Protein AF-A0A699ZIC0-F1 (afdb_monomer_lite)

Foldseek 3Di:
DDDDPPPPPPPPPCVVVCVVQPPVSVVVVVVVVVLVLQPVQQAADPQDPVNLLVVLVQCQVVCVVPVPDDSVRSSVVSVPGGNVVLLVSCVVVVVRNVVSHDDPVNVCPHPVNVVVVVPPPVCVVVVHDDDDDDPPD

InterPro domains:
  IPR027417 P-loop containing nucleoside triphosphate hydrolase [G3DSA:3.40.50.300] (4-137)

Organism: Haematococcus lacustris (NCBI:txid44745)

Radius of gyration: 21.34 Å; chains: 1; bounding box: 53×33×74 Å

Secondary structure (DSSP, 8-state):
-----SSSTTTTTTHHHHHHH-HHHHHHHHHHHHHHHH-GGGSS-SS-HHHHHHHHHHHHHTTTTTS---HHHHHHHHTT--HHHHHHHHHHTHHHHGGGPPPHHHHT--HHHHHHHHHHHHHHHTT-------S--

Sequence (137 aa):
DGDESEGQAAEQGTEPVVAKLGSQRINNLFTHLRKIALHPLLVRHRYTDAMLEDMVSLATRHGLFGGQCTVERVGKEMNGWSDFQLHNFAESYRGVLGHYALEAECLMTSGKLKELTRLLPPMKAKGSRVLLFSQWT

Structure (mmCIF, N/CA/C/O backbone):
data_AF-A0A699ZIC0-F1
#
_entry.id   AF-A0A699ZIC0-F1
#
loop_
_atom_site.group_PDB
_atom_site.id
_atom_site.type_symbol
_atom_site.label_atom_id
_atom_site.label_alt_id
_atom_site.label_comp_id
_atom_site.label_asym_id
_atom_site.label_entity_id
_atom_site.label_seq_id
_atom_site.pdbx_PDB_ins_code
_atom_site.Cartn_x
_atom_site.Cartn_y
_atom_site.Cartn_z
_atom_site.occupancy
_atom_site.B_iso_or_equiv
_atom_site.auth_seq_id
_atom_site.auth_comp_id
_atom_site.auth_asym_id
_atom_site.auth_atom_id
_atom_site.pdbx_PDB_model_num
ATOM 1 N N . ASP A 1 1 ? 8.751 21.798 50.117 1.00 42.19 1 ASP A N 1
ATOM 2 C CA . ASP A 1 1 ? 9.268 20.523 49.590 1.00 42.19 1 ASP A CA 1
ATOM 3 C C . ASP A 1 1 ? 8.167 19.765 48.885 1.00 42.19 1 ASP A C 1
ATOM 5 O O . ASP A 1 1 ? 7.265 19.250 49.532 1.00 42.19 1 ASP A O 1
ATOM 9 N N . GLY A 1 2 ? 8.188 19.800 47.556 1.00 44.06 2 GLY A N 1
ATOM 10 C CA . GLY A 1 2 ? 7.182 19.168 46.715 1.00 44.06 2 GLY A CA 1
ATOM 11 C C . GLY A 1 2 ? 7.512 19.348 45.237 1.00 44.06 2 GLY A C 1
ATOM 12 O O . GLY A 1 2 ? 7.221 20.398 44.684 1.00 44.06 2 GLY A O 1
ATOM 13 N N . ASP A 1 3 ? 8.108 18.293 44.680 1.00 43.78 3 ASP A N 1
ATOM 14 C CA . ASP A 1 3 ? 7.876 17.753 43.332 1.00 43.78 3 ASP A CA 1
ATOM 15 C C . ASP A 1 3 ? 8.373 18.515 42.081 1.00 43.78 3 ASP A C 1
ATOM 17 O O . ASP A 1 3 ? 7.666 19.337 41.512 1.00 43.78 3 ASP A O 1
ATOM 21 N N . GLU A 1 4 ? 9.565 18.137 41.590 1.00 43.75 4 GLU A N 1
ATOM 22 C CA . GLU A 1 4 ? 10.030 18.348 40.202 1.00 43.75 4 GLU A CA 1
ATOM 23 C C . GLU A 1 4 ? 10.957 17.191 39.745 1.00 43.75 4 GLU A C 1
ATOM 25 O O . GLU A 1 4 ? 12.130 17.407 39.436 1.00 43.75 4 GLU A O 1
ATOM 30 N N . SER A 1 5 ? 10.498 15.927 39.738 1.00 44.31 5 SER A N 1
ATOM 31 C CA . SER A 1 5 ? 11.401 14.804 39.377 1.00 44.31 5 SER A CA 1
ATOM 32 C C . SER A 1 5 ? 10.854 13.700 38.462 1.00 44.31 5 SER A C 1
ATOM 34 O O . SER A 1 5 ? 11.399 12.602 38.454 1.00 44.31 5 SER A O 1
ATOM 36 N N . GLU A 1 6 ? 9.857 13.971 37.613 1.00 39.44 6 GLU A N 1
ATOM 37 C CA . GLU A 1 6 ? 9.368 12.971 36.633 1.00 39.44 6 GLU A CA 1
ATOM 38 C C . GLU A 1 6 ? 9.755 13.240 35.160 1.00 39.44 6 GLU A C 1
ATOM 40 O O . GLU A 1 6 ? 9.320 12.530 34.256 1.00 39.44 6 GLU A O 1
ATOM 45 N N . GLY A 1 7 ? 10.633 14.210 34.878 1.00 38.38 7 GLY A N 1
ATOM 46 C CA . GLY A 1 7 ? 10.979 14.599 33.498 1.00 38.38 7 GLY A CA 1
ATOM 47 C C . GLY A 1 7 ? 12.191 13.918 32.838 1.00 38.38 7 GLY A C 1
ATOM 48 O O . GLY A 1 7 ? 12.366 14.057 31.633 1.00 38.38 7 GLY A O 1
ATOM 49 N N . GLN A 1 8 ? 13.058 13.207 33.570 1.00 37.62 8 GLN A N 1
ATOM 50 C CA . GLN A 1 8 ? 14.440 12.957 33.097 1.00 37.62 8 GLN A CA 1
ATOM 51 C C . GLN A 1 8 ? 14.752 11.536 32.587 1.00 37.62 8 GLN A C 1
ATOM 53 O O . GLN A 1 8 ? 15.855 11.289 32.100 1.00 37.62 8 GLN A O 1
ATOM 58 N N . ALA A 1 9 ? 13.811 10.588 32.638 1.00 41.12 9 ALA A N 1
ATOM 59 C CA . ALA A 1 9 ? 14.105 9.192 32.281 1.00 41.12 9 ALA A CA 1
ATOM 60 C C . ALA A 1 9 ? 14.142 8.904 30.761 1.00 41.12 9 ALA A C 1
ATOM 62 O O . ALA A 1 9 ? 14.694 7.885 30.349 1.00 41.12 9 ALA A O 1
ATOM 63 N N . ALA A 1 10 ? 13.577 9.774 29.914 1.00 46.88 10 ALA A N 1
ATOM 64 C CA . ALA A 1 10 ? 13.446 9.517 28.472 1.00 46.88 10 ALA A CA 1
ATOM 65 C C . ALA A 1 10 ? 14.613 10.049 27.611 1.00 46.88 10 ALA A C 1
ATOM 67 O O . ALA A 1 10 ? 14.800 9.594 26.482 1.00 46.88 10 ALA A O 1
ATOM 68 N N . GLU A 1 11 ? 15.413 10.994 28.114 1.00 46.91 11 GLU A N 1
ATOM 69 C CA . GLU A 1 11 ? 16.429 11.682 27.298 1.00 46.91 11 GLU A CA 1
ATOM 70 C C . GLU A 1 11 ? 17.746 10.897 27.167 1.00 46.91 11 GLU A C 1
ATOM 72 O O . GLU A 1 11 ? 18.387 10.923 26.116 1.00 46.91 11 GLU A O 1
ATOM 77 N N . GLN A 1 12 ? 18.128 10.114 28.180 1.00 46.84 12 GLN A N 1
ATOM 78 C CA . GLN A 1 12 ? 19.482 9.543 28.271 1.00 46.84 12 GLN A CA 1
ATOM 79 C C . GLN A 1 12 ? 19.785 8.426 27.249 1.00 46.84 12 GLN A C 1
ATOM 81 O O . GLN A 1 12 ? 20.950 8.131 26.985 1.00 46.84 12 GLN A O 1
ATOM 86 N N . GLY A 1 13 ? 18.764 7.813 26.638 1.00 55.12 13 GLY A N 1
ATOM 87 C CA . GLY A 1 13 ? 18.935 6.731 25.656 1.00 55.12 13 GLY A CA 1
ATOM 88 C C . GLY A 1 13 ? 19.020 7.181 24.193 1.00 55.12 13 GLY A C 1
ATOM 89 O O . GLY A 1 13 ? 19.437 6.401 23.334 1.00 55.12 13 GLY A O 1
ATOM 90 N N . THR A 1 14 ? 18.628 8.421 23.890 1.00 58.41 14 THR A N 1
ATOM 91 C CA . THR A 1 14 ? 18.374 8.862 22.506 1.00 58.41 14 THR A CA 1
ATOM 92 C C . THR A 1 14 ? 19.566 9.618 21.915 1.00 58.41 14 THR A C 1
ATOM 94 O O . THR A 1 14 ? 19.932 9.396 20.759 1.00 58.41 14 THR A O 1
ATOM 97 N N . GLU A 1 15 ? 20.246 10.421 22.736 1.00 59.16 15 GLU A N 1
ATOM 98 C CA . GLU A 1 15 ? 21.438 11.213 22.394 1.00 59.16 15 GLU A CA 1
ATOM 99 C C . GLU A 1 15 ? 22.534 10.443 21.615 1.00 59.16 15 GLU A C 1
ATOM 101 O O . GLU A 1 15 ? 22.934 10.890 20.531 1.00 59.16 15 GLU A O 1
ATOM 106 N N . PRO A 1 16 ? 23.003 9.252 22.056 1.00 60.44 16 PRO A N 1
ATOM 107 C CA . PRO A 1 16 ? 24.085 8.548 21.359 1.00 60.44 16 PRO A CA 1
ATOM 108 C C . PRO A 1 16 ? 23.662 7.989 19.991 1.00 60.44 16 PRO A C 1
ATOM 110 O O . PRO A 1 16 ? 24.499 7.806 19.100 1.00 60.44 16 PRO A O 1
ATOM 113 N N . VAL A 1 17 ? 22.366 7.725 19.801 1.00 61.00 17 VAL A N 1
ATOM 114 C CA . VAL A 1 17 ? 21.803 7.252 18.529 1.00 61.00 17 VAL A CA 1
ATOM 115 C C . VAL A 1 17 ? 21.645 8.423 17.557 1.00 61.00 17 VAL A C 1
ATOM 117 O O . VAL A 1 17 ? 21.976 8.291 16.375 1.00 61.00 17 VAL A O 1
ATOM 120 N N . VAL A 1 18 ? 21.220 9.589 18.060 1.00 61.12 18 VAL A N 1
ATOM 121 C CA . VAL A 1 18 ? 21.067 10.833 17.287 1.00 61.12 18 VAL A CA 1
ATOM 122 C C . VAL A 1 18 ? 22.398 11.335 16.745 1.00 61.12 18 VAL A C 1
ATOM 124 O O . VAL A 1 18 ? 22.471 11.674 15.561 1.00 61.12 18 VAL A O 1
ATOM 127 N N . ALA A 1 19 ? 23.465 11.268 17.542 1.00 64.94 19 ALA A N 1
ATOM 128 C CA . ALA A 1 19 ? 24.807 11.640 17.101 1.00 64.94 19 ALA A CA 1
ATOM 129 C C . ALA A 1 19 ? 25.348 10.747 15.962 1.00 64.94 19 ALA A C 1
ATOM 131 O O . ALA A 1 19 ? 26.048 11.232 15.075 1.00 64.94 19 ALA A O 1
ATOM 132 N N . LYS A 1 20 ? 25.003 9.448 15.943 1.00 68.31 20 LYS A N 1
ATOM 133 C CA . LYS A 1 20 ? 25.469 8.496 14.913 1.00 68.31 20 LYS A CA 1
ATOM 134 C C . LYS A 1 20 ? 24.622 8.496 13.639 1.00 68.31 20 LYS A C 1
ATOM 136 O O . LYS A 1 20 ? 25.168 8.397 12.539 1.00 68.31 20 LYS A O 1
ATOM 141 N N . LEU A 1 21 ? 23.295 8.572 13.757 1.00 69.25 21 LEU A N 1
ATOM 142 C CA . LEU A 1 21 ? 22.390 8.498 12.603 1.00 69.25 21 LEU A CA 1
ATOM 143 C C . LEU A 1 21 ? 22.016 9.874 12.041 1.00 69.25 21 LEU A C 1
ATOM 145 O O . LEU A 1 21 ? 21.672 9.952 10.867 1.00 69.25 21 LEU A O 1
ATOM 149 N N . GLY A 1 22 ? 22.144 10.966 12.787 1.00 86.69 22 GLY A N 1
ATOM 150 C CA . GLY A 1 22 ? 21.692 12.286 12.350 1.00 86.69 22 GLY A CA 1
ATOM 151 C C . GLY A 1 22 ? 20.162 12.416 12.356 1.00 86.69 22 GLY A C 1
ATOM 152 O O . GLY A 1 22 ? 19.424 11.500 11.984 1.00 86.69 22 GLY A O 1
ATOM 153 N N . SER A 1 23 ? 19.676 13.590 12.764 1.00 86.31 23 SER A N 1
ATOM 154 C CA . SER A 1 23 ? 18.253 13.852 13.044 1.00 86.31 23 SER A CA 1
ATOM 155 C C . SER A 1 23 ? 17.308 13.518 11.876 1.00 86.31 23 SER A C 1
ATOM 157 O O . SER A 1 23 ? 16.273 12.883 12.071 1.00 86.31 23 SER A O 1
ATOM 159 N N . GLN A 1 24 ? 17.686 13.837 10.632 1.00 86.69 24 GLN A N 1
ATOM 160 C CA . GLN A 1 24 ? 16.845 13.553 9.460 1.00 86.69 24 GLN A CA 1
ATOM 161 C C . GLN A 1 24 ? 16.597 12.052 9.238 1.00 86.69 24 GLN A C 1
ATOM 163 O O . GLN A 1 24 ? 15.465 11.648 8.975 1.00 86.69 24 GLN A O 1
ATOM 168 N N . ARG A 1 25 ? 17.629 11.205 9.372 1.00 87.81 25 ARG A N 1
ATOM 169 C CA . ARG A 1 25 ? 17.472 9.749 9.189 1.00 87.81 25 ARG A CA 1
ATOM 170 C C . ARG A 1 25 ? 16.608 9.144 10.289 1.00 87.81 25 ARG A C 1
ATOM 172 O O . ARG A 1 25 ? 15.803 8.261 10.007 1.00 87.81 25 ARG A O 1
ATOM 179 N N . ILE A 1 26 ? 16.723 9.664 11.507 1.00 91.44 26 ILE A N 1
ATOM 180 C CA . ILE A 1 26 ? 15.888 9.254 12.638 1.00 91.44 26 ILE A CA 1
ATOM 181 C C . ILE A 1 26 ? 14.426 9.622 12.399 1.00 91.44 26 ILE A C 1
ATOM 183 O O . ILE A 1 26 ? 13.559 8.762 12.528 1.00 91.44 26 ILE A O 1
ATOM 187 N N . ASN A 1 27 ? 14.142 10.849 11.961 1.00 89.38 27 ASN A N 1
ATOM 188 C CA . ASN A 1 27 ? 12.774 11.271 11.650 1.00 89.38 27 ASN A CA 1
ATOM 189 C C . ASN A 1 27 ? 12.149 10.436 10.520 1.00 89.38 27 ASN A C 1
ATOM 191 O O . ASN A 1 27 ? 10.978 10.050 10.607 1.00 89.38 27 ASN A O 1
ATOM 195 N N . ASN A 1 28 ? 12.933 10.097 9.493 1.00 90.19 28 ASN A N 1
ATOM 196 C CA . ASN A 1 28 ? 12.490 9.214 8.412 1.00 90.19 28 ASN A CA 1
ATOM 197 C C . ASN A 1 28 ? 12.190 7.799 8.922 1.00 90.19 28 ASN A C 1
ATOM 199 O O . ASN A 1 28 ? 11.161 7.221 8.566 1.00 90.19 28 ASN A O 1
ATOM 203 N N . LEU A 1 29 ? 13.042 7.263 9.801 1.00 93.31 29 LEU A N 1
ATOM 204 C CA . LEU A 1 29 ? 12.819 5.967 10.433 1.00 93.31 29 LEU A CA 1
ATOM 205 C C . LEU A 1 29 ? 11.549 5.977 11.293 1.00 93.31 29 LEU A C 1
ATOM 207 O O . LEU A 1 29 ? 10.702 5.103 11.132 1.00 93.31 29 LEU A O 1
ATOM 211 N N . PHE A 1 30 ? 11.357 6.985 12.146 1.00 93.75 30 PHE A N 1
ATOM 212 C CA . PHE A 1 30 ? 10.140 7.113 12.954 1.00 93.75 30 PHE A CA 1
ATOM 213 C C . PHE A 1 30 ? 8.885 7.237 12.096 1.00 93.75 30 PHE A C 1
ATOM 215 O O . PHE A 1 30 ? 7.867 6.614 12.395 1.00 93.75 30 PHE A O 1
ATOM 222 N N . THR A 1 31 ? 8.956 7.995 11.005 1.00 93.19 31 THR A N 1
ATOM 223 C CA . THR A 1 31 ? 7.870 8.075 10.026 1.00 93.19 31 THR A CA 1
ATOM 224 C C . THR A 1 31 ? 7.533 6.694 9.461 1.00 93.19 31 THR A C 1
ATOM 226 O O . THR A 1 31 ? 6.364 6.308 9.425 1.00 93.19 31 THR A O 1
ATOM 229 N N . HIS A 1 32 ? 8.549 5.917 9.086 1.00 92.50 32 HIS A N 1
ATOM 230 C CA . HIS A 1 32 ? 8.378 4.559 8.577 1.00 92.50 32 HIS A CA 1
ATOM 231 C C . HIS A 1 32 ? 7.760 3.621 9.629 1.00 92.50 32 HIS A C 1
ATOM 233 O O . HIS A 1 32 ? 6.788 2.920 9.347 1.00 92.50 32 HIS A O 1
ATOM 239 N N . LEU A 1 33 ? 8.241 3.677 10.874 1.00 94.31 33 LEU A N 1
ATOM 240 C CA . LEU A 1 33 ? 7.693 2.901 11.991 1.00 94.31 33 LEU A CA 1
ATOM 241 C C . LEU A 1 33 ? 6.228 3.261 12.283 1.00 94.31 33 LEU A C 1
ATOM 243 O O . LEU A 1 33 ? 5.408 2.371 12.512 1.00 94.31 33 LEU A O 1
ATOM 247 N N . ARG A 1 34 ? 5.859 4.549 12.216 1.00 94.50 34 ARG A N 1
ATOM 248 C CA . ARG A 1 34 ? 4.465 4.999 12.391 1.00 94.50 34 ARG A CA 1
ATOM 249 C C . ARG A 1 34 ? 3.543 4.453 11.302 1.00 94.50 34 ARG A C 1
ATOM 251 O O . ARG A 1 34 ? 2.410 4.089 11.622 1.00 94.50 34 ARG A O 1
ATOM 258 N N . LYS A 1 35 ? 4.015 4.364 10.052 1.00 93.69 35 LYS A N 1
ATOM 259 C CA . LYS A 1 35 ? 3.268 3.734 8.950 1.00 93.69 35 LYS A CA 1
ATOM 260 C C . LYS A 1 35 ? 3.027 2.252 9.223 1.00 93.69 35 LYS A C 1
ATOM 262 O O . LYS A 1 35 ? 1.878 1.821 9.192 1.00 93.69 35 LYS A O 1
ATOM 267 N N . ILE A 1 36 ? 4.071 1.505 9.591 1.00 93.31 36 ILE A N 1
ATOM 268 C CA . ILE A 1 36 ? 3.966 0.070 9.915 1.00 93.31 36 ILE A CA 1
ATOM 269 C C . ILE A 1 36 ? 2.983 -0.163 11.070 1.00 93.31 36 ILE A C 1
ATOM 271 O O . ILE A 1 36 ? 2.104 -1.020 10.976 1.00 93.31 36 ILE A O 1
ATOM 275 N N . ALA A 1 37 ? 3.079 0.640 12.134 1.00 92.62 37 ALA A N 1
ATOM 276 C CA . ALA A 1 37 ? 2.183 0.559 13.288 1.00 92.62 37 ALA A CA 1
ATOM 277 C C . ALA A 1 37 ? 0.719 0.920 12.959 1.00 92.62 37 ALA A C 1
ATOM 279 O O . ALA A 1 37 ? -0.190 0.614 13.735 1.00 92.62 37 ALA A O 1
ATOM 280 N N . LEU A 1 38 ? 0.465 1.613 11.844 1.00 91.88 38 LEU A N 1
ATOM 281 C CA . LEU A 1 38 ? -0.882 1.846 11.330 1.00 91.88 38 LEU A CA 1
ATOM 282 C C . LEU A 1 38 ? -1.360 0.657 10.490 1.00 91.88 38 LEU A C 1
ATOM 284 O O . LEU A 1 38 ? -2.417 0.086 10.775 1.00 91.88 38 LEU A O 1
ATOM 288 N N . HIS A 1 39 ? -0.583 0.285 9.476 1.00 93.19 39 HIS A N 1
ATOM 289 C CA . HIS A 1 39 ? -0.88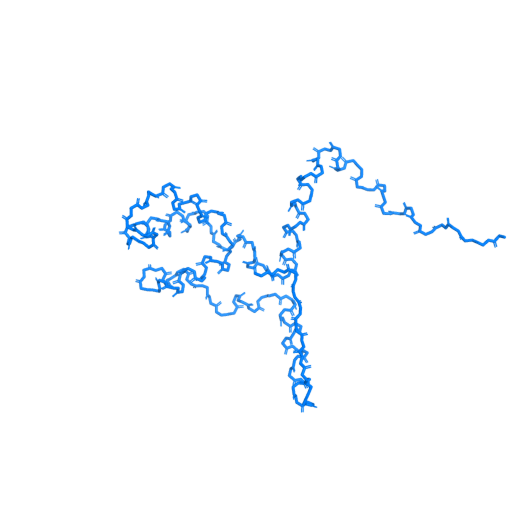0 -0.846 8.613 1.00 93.19 39 HIS A CA 1
ATOM 290 C C . HIS A 1 39 ? 0.395 -1.356 7.915 1.00 93.19 39 HIS A C 1
ATOM 292 O O . HIS A 1 39 ? 1.098 -0.547 7.306 1.00 93.19 39 HIS A O 1
ATOM 298 N N . PRO A 1 40 ? 0.672 -2.678 7.901 1.00 93.19 40 PRO A N 1
ATOM 299 C CA . PRO A 1 40 ? 1.859 -3.231 7.237 1.00 93.19 40 PRO A CA 1
ATOM 300 C C . PRO A 1 40 ? 1.970 -2.851 5.754 1.00 93.19 40 PRO A C 1
ATOM 302 O O . PRO A 1 40 ? 3.051 -2.552 5.271 1.00 93.19 40 PRO A O 1
ATOM 305 N N . LEU A 1 41 ? 0.838 -2.786 5.047 1.00 94.75 41 LEU A N 1
ATOM 306 C CA . LEU A 1 41 ? 0.798 -2.453 3.614 1.00 94.75 41 LEU A CA 1
ATOM 307 C C . LEU A 1 41 ? 1.131 -0.991 3.262 1.00 94.75 41 LEU A C 1
ATOM 309 O O . LEU A 1 41 ? 1.196 -0.664 2.082 1.00 94.75 41 LEU A O 1
ATOM 313 N N . LEU A 1 42 ? 1.329 -0.105 4.246 1.00 94.31 42 LEU A N 1
ATOM 314 C CA . LEU A 1 42 ? 1.758 1.284 3.997 1.00 94.31 42 LEU A CA 1
ATOM 315 C C . LEU A 1 42 ? 3.266 1.411 3.747 1.00 94.31 42 LEU A C 1
ATOM 317 O O . LEU A 1 42 ? 3.771 2.511 3.505 1.00 94.31 42 LEU A O 1
ATOM 321 N N . VAL A 1 43 ? 3.986 0.294 3.809 1.00 94.44 43 VAL A N 1
ATOM 322 C CA . VAL A 1 43 ? 5.385 0.171 3.408 1.00 94.44 43 VAL A CA 1
ATOM 323 C C . VAL A 1 43 ? 5.518 -0.972 2.404 1.00 94.44 43 VAL A C 1
ATOM 325 O O . VAL A 1 43 ? 4.587 -1.760 2.233 1.00 94.44 43 VAL A O 1
ATOM 328 N N . ARG A 1 44 ? 6.651 -1.041 1.701 1.00 95.38 44 ARG A N 1
ATOM 329 C CA . ARG A 1 44 ? 6.950 -2.159 0.806 1.00 95.38 44 ARG A CA 1
ATOM 330 C C . ARG A 1 44 ? 7.582 -3.293 1.608 1.00 95.38 44 ARG A C 1
ATOM 332 O O . ARG A 1 44 ? 8.647 -3.099 2.193 1.00 95.38 44 ARG A O 1
ATOM 339 N N . HIS A 1 45 ? 6.919 -4.443 1.670 1.00 93.38 45 HIS A N 1
ATOM 340 C CA . HIS A 1 45 ? 7.419 -5.621 2.386 1.00 93.38 45 HIS A CA 1
ATOM 341 C C . HIS A 1 45 ? 7.056 -6.937 1.691 1.00 93.38 45 HIS A C 1
ATOM 343 O O . HIS A 1 45 ? 7.890 -7.836 1.619 1.00 93.38 45 HIS A O 1
ATOM 349 N N . ARG A 1 46 ? 5.830 -7.058 1.171 1.00 94.25 46 ARG A N 1
ATOM 350 C CA . ARG A 1 46 ? 5.339 -8.266 0.491 1.00 94.25 46 ARG A CA 1
ATOM 351 C C . ARG A 1 46 ? 5.796 -8.341 -0.962 1.00 94.25 46 ARG A C 1
ATOM 353 O O . ARG A 1 46 ? 6.054 -9.435 -1.451 1.00 94.25 46 ARG A O 1
ATOM 360 N N . TYR A 1 47 ? 5.895 -7.198 -1.640 1.00 96.75 47 TYR A N 1
ATOM 361 C CA . TYR A 1 47 ? 6.379 -7.136 -3.018 1.00 96.75 47 TYR A CA 1
ATOM 362 C C . TYR A 1 47 ? 7.907 -7.091 -3.030 1.00 96.75 47 TYR A C 1
ATOM 364 O O . TYR A 1 47 ? 8.524 -6.068 -2.708 1.00 96.75 47 TYR A O 1
ATOM 372 N N . THR A 1 48 ? 8.509 -8.220 -3.397 1.00 97.44 48 THR A N 1
ATOM 373 C CA . THR A 1 48 ? 9.963 -8.351 -3.534 1.00 97.44 48 THR A CA 1
ATOM 374 C C . THR A 1 48 ? 10.478 -7.534 -4.717 1.00 97.44 48 THR A C 1
ATOM 376 O O . THR A 1 48 ? 9.720 -7.186 -5.623 1.00 97.44 48 THR A O 1
ATOM 379 N N . ASP A 1 49 ? 11.781 -7.255 -4.735 1.00 97.38 49 ASP A N 1
ATOM 380 C CA . ASP A 1 49 ? 12.405 -6.540 -5.854 1.00 97.38 49 ASP A CA 1
ATOM 381 C C . ASP A 1 49 ? 12.217 -7.297 -7.179 1.00 97.38 49 ASP A C 1
ATOM 383 O O . ASP A 1 49 ? 11.855 -6.690 -8.179 1.00 97.38 49 ASP A O 1
ATOM 387 N N . ALA A 1 50 ? 12.317 -8.630 -7.166 1.00 97.81 50 ALA A N 1
ATOM 388 C CA . ALA A 1 50 ? 12.078 -9.456 -8.351 1.00 97.81 50 ALA A CA 1
ATOM 389 C C . ALA A 1 50 ? 10.629 -9.362 -8.866 1.00 97.81 50 ALA A C 1
ATOM 391 O O . ALA A 1 50 ? 10.402 -9.258 -10.069 1.00 97.81 50 ALA A O 1
ATOM 392 N N . MET A 1 51 ? 9.635 -9.363 -7.966 1.00 97.88 51 MET A N 1
ATOM 393 C CA . MET A 1 51 ? 8.237 -9.143 -8.361 1.00 97.88 51 MET A CA 1
ATOM 394 C C . MET A 1 51 ? 8.051 -7.746 -8.955 1.00 97.88 51 MET A C 1
ATOM 396 O O . MET A 1 51 ? 7.345 -7.586 -9.947 1.00 97.88 51 MET A O 1
ATOM 400 N N . LEU A 1 52 ? 8.694 -6.740 -8.360 1.00 97.94 52 LEU A N 1
ATOM 401 C CA . LEU A 1 52 ? 8.616 -5.361 -8.820 1.00 97.94 52 LEU A CA 1
ATOM 402 C C . LEU A 1 52 ? 9.240 -5.185 -10.211 1.00 97.94 52 LEU A C 1
ATOM 404 O O . LEU A 1 52 ? 8.643 -4.527 -11.055 1.00 97.94 52 LEU A O 1
ATOM 408 N N . 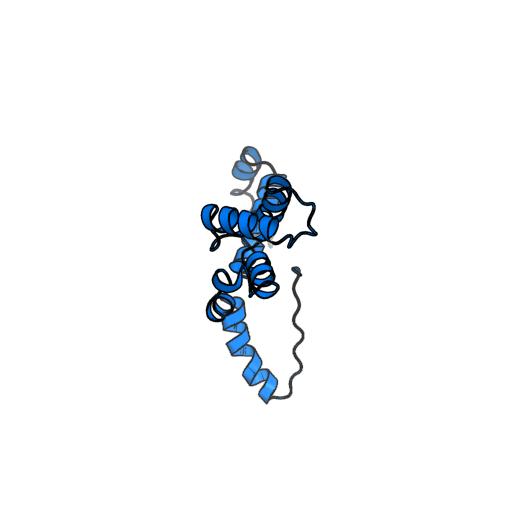GLU A 1 53 ? 10.401 -5.787 -10.470 1.00 97.94 53 GLU A N 1
ATOM 409 C CA . GLU A 1 53 ? 11.066 -5.763 -11.781 1.00 97.94 53 GLU A CA 1
ATOM 410 C C . GLU A 1 53 ? 10.182 -6.354 -12.890 1.00 97.94 53 GLU A C 1
ATOM 412 O O . GLU A 1 53 ? 10.085 -5.793 -13.989 1.00 97.94 53 GLU A O 1
ATOM 417 N N . ASP A 1 54 ? 9.482 -7.449 -12.590 1.00 98.12 54 ASP A N 1
ATOM 418 C CA . ASP A 1 54 ? 8.545 -8.083 -13.518 1.00 98.12 54 ASP A CA 1
ATOM 419 C C . ASP A 1 54 ? 7.300 -7.207 -13.745 1.00 98.12 54 ASP A C 1
ATOM 421 O O . ASP A 1 54 ? 6.932 -6.908 -14.885 1.00 98.12 54 ASP A O 1
ATOM 425 N N . MET A 1 55 ? 6.717 -6.667 -12.666 1.00 98.06 55 MET A N 1
ATOM 426 C CA . MET A 1 55 ? 5.611 -5.705 -12.750 1.00 98.06 55 MET A CA 1
ATOM 427 C C . MET A 1 55 ? 5.976 -4.474 -13.586 1.00 98.06 55 MET A C 1
ATOM 429 O O . MET A 1 55 ? 5.171 -4.034 -14.405 1.00 98.06 55 MET A O 1
ATOM 433 N N . VAL A 1 56 ? 7.181 -3.926 -13.406 1.00 97.81 56 VAL A N 1
ATOM 434 C CA . VAL A 1 56 ? 7.701 -2.780 -14.168 1.00 97.81 56 VAL A CA 1
ATOM 435 C C . VAL A 1 56 ? 7.824 -3.139 -15.647 1.00 97.81 56 VAL A C 1
ATOM 437 O O . VAL A 1 56 ? 7.359 -2.390 -16.507 1.00 97.81 56 VAL A O 1
ATOM 440 N N . SER A 1 57 ? 8.385 -4.309 -15.951 1.00 96.94 57 SER A N 1
ATOM 441 C CA . SER A 1 57 ? 8.547 -4.792 -17.326 1.00 96.94 57 SER A CA 1
ATOM 442 C C . SER A 1 57 ? 7.200 -4.958 -18.035 1.00 96.94 57 SER A C 1
ATOM 444 O O . SER A 1 57 ? 7.029 -4.496 -19.170 1.00 96.94 57 SER A O 1
ATOM 446 N N . LEU A 1 58 ? 6.218 -5.563 -17.359 1.00 97.25 58 LEU A N 1
ATOM 447 C CA . LEU A 1 58 ? 4.850 -5.704 -17.857 1.00 97.25 58 LEU A CA 1
ATOM 448 C C . LEU A 1 58 ? 4.170 -4.340 -18.024 1.00 97.25 58 LEU A C 1
ATOM 450 O O . LEU A 1 58 ? 3.587 -4.065 -19.074 1.00 97.25 58 LEU A O 1
ATOM 454 N N . ALA A 1 59 ? 4.289 -3.457 -17.033 1.00 96.62 59 ALA A N 1
ATOM 455 C CA . ALA A 1 59 ? 3.675 -2.137 -17.070 1.00 96.62 59 ALA A CA 1
ATOM 456 C C . ALA A 1 59 ? 4.212 -1.273 -18.218 1.00 96.62 59 ALA A C 1
ATOM 458 O O . ALA A 1 59 ? 3.431 -0.614 -18.909 1.00 96.62 59 ALA A O 1
ATOM 459 N N . THR A 1 60 ? 5.522 -1.307 -18.468 1.00 96.25 60 THR A N 1
ATOM 460 C CA . THR A 1 60 ? 6.127 -0.607 -19.605 1.00 96.25 60 THR A CA 1
ATOM 461 C C . THR A 1 60 ? 5.704 -1.229 -20.932 1.00 96.25 60 THR A C 1
ATOM 463 O O . THR A 1 60 ? 5.268 -0.499 -21.822 1.00 96.25 60 THR A O 1
ATOM 466 N N . ARG A 1 61 ? 5.761 -2.564 -21.066 1.00 95.19 61 ARG A N 1
ATOM 467 C CA . ARG A 1 61 ? 5.371 -3.272 -22.301 1.00 95.19 61 ARG A CA 1
ATOM 468 C C . ARG A 1 61 ? 3.931 -2.967 -22.711 1.00 95.19 61 ARG A C 1
ATOM 470 O O . ARG A 1 61 ? 3.661 -2.776 -23.892 1.00 95.19 61 ARG A O 1
ATOM 477 N N . HIS A 1 62 ? 3.022 -2.923 -21.741 1.00 95.62 62 HIS A N 1
ATOM 478 C CA . HIS A 1 62 ? 1.606 -2.638 -21.969 1.00 95.62 62 HIS A CA 1
ATOM 479 C C . HIS A 1 62 ? 1.273 -1.137 -21.935 1.00 95.62 62 HIS A C 1
ATOM 481 O O . HIS A 1 62 ? 0.106 -0.769 -22.040 1.00 95.62 62 HIS A O 1
ATOM 487 N N . GLY A 1 63 ? 2.275 -0.258 -21.808 1.00 95.12 63 GLY A N 1
ATOM 488 C CA . GLY A 1 63 ? 2.090 1.190 -21.882 1.00 95.12 63 GLY A CA 1
ATOM 489 C C . GLY A 1 63 ? 1.285 1.798 -20.728 1.00 95.12 63 GLY A C 1
ATOM 490 O O . GLY A 1 63 ? 0.736 2.886 -20.898 1.00 95.12 63 GLY A O 1
ATOM 491 N N . LEU A 1 64 ? 1.242 1.148 -19.557 1.00 95.31 64 LEU A N 1
ATOM 492 C CA . LEU A 1 64 ? 0.388 1.525 -18.414 1.00 95.31 64 LEU A CA 1
ATOM 493 C C . LEU A 1 64 ? 0.749 2.886 -17.784 1.00 95.31 64 LEU A C 1
ATOM 495 O O . LEU A 1 64 ? -0.030 3.446 -17.021 1.00 95.31 64 LEU A O 1
ATOM 499 N N . PHE A 1 65 ? 1.919 3.432 -18.128 1.00 93.50 65 PHE A N 1
ATOM 500 C CA . PHE A 1 65 ? 2.402 4.757 -17.720 1.00 93.50 65 PHE A CA 1
ATOM 501 C C . PHE A 1 65 ? 2.337 5.800 -18.855 1.00 93.50 65 PHE A C 1
ATOM 503 O O . PHE A 1 65 ? 3.057 6.793 -18.832 1.00 93.50 65 PHE A O 1
ATOM 510 N N . GLY A 1 66 ? 1.493 5.590 -19.871 1.00 86.62 66 GLY A N 1
ATOM 511 C CA . GLY A 1 66 ? 1.299 6.554 -20.964 1.00 86.62 66 GLY A CA 1
ATOM 512 C C . GLY A 1 66 ? 2.164 6.303 -22.203 1.00 86.62 66 GLY A C 1
ATOM 513 O O . GLY A 1 66 ? 2.582 7.249 -22.864 1.00 86.62 66 GLY A O 1
ATOM 514 N N . GLY A 1 67 ? 2.448 5.034 -22.522 1.00 79.69 67 GLY A N 1
ATOM 515 C CA . GLY A 1 67 ? 3.022 4.572 -23.800 1.00 79.69 67 GLY A CA 1
ATOM 516 C C . GLY A 1 67 ? 4.466 4.985 -24.141 1.00 79.69 67 GLY A C 1
ATOM 517 O O . GLY A 1 67 ? 5.099 4.309 -24.941 1.00 79.69 67 GLY A O 1
ATOM 518 N N . GLN A 1 68 ? 5.003 6.056 -23.550 1.00 82.19 68 GLN A N 1
ATOM 519 C CA . GLN A 1 68 ? 6.329 6.620 -23.865 1.00 82.19 68 GLN A CA 1
ATOM 520 C C . GLN A 1 68 ? 7.302 6.587 -22.671 1.00 82.19 68 GLN A C 1
ATOM 522 O O . GLN A 1 68 ? 8.381 7.176 -22.715 1.00 82.19 68 GLN A O 1
ATOM 527 N N . CYS A 1 69 ? 6.932 5.933 -21.568 1.00 90.12 69 CYS A N 1
ATOM 528 C CA . CYS A 1 69 ? 7.791 5.834 -20.391 1.00 90.12 69 CYS A CA 1
ATOM 529 C C . CYS A 1 69 ? 8.812 4.702 -20.534 1.00 90.12 69 CYS A C 1
ATOM 531 O O . CYS A 1 69 ? 8.452 3.563 -20.818 1.00 90.12 69 CYS A O 1
ATOM 533 N N . THR A 1 70 ? 10.085 5.008 -20.270 1.00 93.62 70 THR A N 1
ATOM 534 C CA . THR A 1 70 ? 11.155 4.005 -20.214 1.00 93.62 70 THR A CA 1
ATOM 535 C C . THR A 1 70 ? 11.001 3.101 -18.991 1.00 93.62 70 THR A C 1
ATOM 537 O O . THR A 1 70 ? 10.474 3.525 -17.959 1.00 93.62 70 THR A O 1
ATOM 540 N N . VAL A 1 71 ? 11.511 1.869 -19.088 1.00 94.69 71 VAL A N 1
ATOM 541 C CA . VAL A 1 71 ? 11.539 0.890 -17.982 1.00 94.69 71 VAL A CA 1
ATOM 542 C C . VAL A 1 71 ? 12.182 1.497 -16.732 1.00 94.69 71 VAL A C 1
ATOM 544 O O . VAL A 1 71 ? 11.632 1.395 -15.643 1.00 94.69 71 VAL A O 1
ATOM 547 N N . GLU A 1 72 ? 13.294 2.216 -16.890 1.00 95.44 72 GLU A N 1
ATOM 548 C CA . GLU A 1 72 ? 14.006 2.871 -15.785 1.00 95.44 72 GLU A CA 1
ATOM 549 C C . GLU A 1 72 ? 13.146 3.907 -15.052 1.00 95.44 72 GLU A C 1
ATOM 551 O O . GLU A 1 72 ? 13.156 3.977 -13.822 1.00 95.44 72 GLU A O 1
ATOM 556 N N . ARG A 1 73 ? 12.371 4.711 -15.793 1.00 95.25 73 ARG A N 1
ATOM 557 C CA . ARG A 1 73 ? 11.498 5.730 -15.199 1.00 95.25 73 ARG A CA 1
ATOM 558 C C . ARG A 1 73 ? 10.335 5.089 -14.449 1.00 95.25 73 ARG A C 1
ATOM 560 O O . ARG A 1 73 ? 10.015 5.539 -13.352 1.00 95.25 73 ARG A O 1
ATOM 567 N N . VAL A 1 74 ? 9.735 4.049 -15.030 1.00 96.38 74 VAL A N 1
ATOM 568 C CA . VAL A 1 74 ? 8.667 3.275 -14.383 1.00 96.38 74 VAL A CA 1
ATOM 569 C C . VAL A 1 74 ? 9.195 2.593 -13.121 1.00 96.38 74 VAL A C 1
ATOM 571 O O . VAL A 1 74 ? 8.592 2.727 -12.060 1.00 96.38 74 VAL A O 1
ATOM 574 N N . GLY A 1 75 ? 10.364 1.954 -13.195 1.00 96.69 75 GLY A N 1
ATOM 575 C CA . GLY A 1 75 ? 11.007 1.310 -12.050 1.00 96.69 75 GLY A CA 1
ATOM 576 C C . GLY A 1 75 ? 11.328 2.284 -10.921 1.00 96.69 75 GLY A C 1
ATOM 577 O O . GLY A 1 75 ? 11.031 2.000 -9.763 1.00 96.69 75 GLY A O 1
ATOM 578 N N . LYS A 1 76 ? 11.862 3.469 -11.243 1.00 96.31 76 LYS A N 1
ATOM 579 C CA . LYS A 1 76 ? 12.141 4.510 -10.243 1.00 96.31 76 LYS A CA 1
ATOM 580 C C . LYS A 1 76 ? 10.879 4.954 -9.501 1.00 96.31 76 LYS A C 1
ATOM 582 O O . LYS A 1 76 ? 10.935 5.148 -8.290 1.00 96.31 76 LYS A O 1
ATOM 587 N N . GLU A 1 77 ? 9.776 5.118 -10.224 1.00 96.19 77 GLU A N 1
ATOM 588 C CA . GLU A 1 77 ? 8.485 5.499 -9.649 1.00 96.19 77 GLU A CA 1
ATOM 589 C C . GLU A 1 77 ? 7.936 4.381 -8.753 1.00 96.19 77 GLU A C 1
ATOM 591 O O . GLU A 1 77 ? 7.715 4.588 -7.560 1.00 96.19 77 GLU A O 1
ATOM 596 N N . MET A 1 78 ? 7.808 3.168 -9.299 1.00 97.12 78 MET A N 1
ATOM 597 C CA . MET A 1 78 ? 7.215 2.032 -8.589 1.00 97.12 78 MET A CA 1
ATOM 598 C C . MET A 1 78 ? 8.047 1.574 -7.381 1.00 97.12 78 MET A C 1
ATOM 600 O O . MET A 1 78 ? 7.486 1.072 -6.410 1.00 97.12 78 MET A O 1
ATOM 604 N N . ASN A 1 79 ? 9.366 1.792 -7.378 1.00 96.50 79 ASN A N 1
ATOM 605 C CA . ASN A 1 79 ? 10.211 1.497 -6.216 1.00 96.50 79 ASN A CA 1
ATOM 606 C C . ASN A 1 79 ? 9.896 2.386 -4.999 1.00 96.50 79 ASN A C 1
ATOM 608 O O . ASN A 1 79 ? 10.166 1.995 -3.863 1.00 96.50 79 ASN A O 1
ATOM 612 N N . GLY A 1 80 ? 9.305 3.565 -5.218 1.00 94.94 80 GLY A N 1
ATOM 613 C CA . GLY A 1 80 ? 8.839 4.446 -4.146 1.00 94.94 80 GLY A CA 1
ATOM 614 C C . GLY A 1 80 ? 7.479 4.055 -3.559 1.00 94.94 80 GLY A C 1
ATOM 615 O O . GLY A 1 80 ? 7.042 4.673 -2.586 1.00 94.94 80 GLY A O 1
ATOM 616 N N . TRP A 1 81 ? 6.793 3.069 -4.140 1.00 97.38 81 TRP A N 1
ATOM 617 C CA . TRP A 1 81 ? 5.432 2.707 -3.758 1.00 97.38 81 TRP A CA 1
ATOM 618 C C . TRP A 1 81 ? 5.393 1.694 -2.610 1.00 97.38 81 TRP A C 1
ATOM 620 O O . TRP A 1 81 ? 6.258 0.835 -2.456 1.00 97.38 81 TRP A O 1
ATOM 630 N N . SER A 1 82 ? 4.348 1.801 -1.794 1.00 96.25 82 SER A N 1
ATOM 631 C CA . SER A 1 82 ? 3.992 0.820 -0.765 1.00 96.25 82 SER A CA 1
ATOM 632 C C . SER A 1 82 ? 3.289 -0.407 -1.355 1.00 96.25 82 SER A C 1
ATOM 634 O O . SER A 1 82 ? 2.771 -0.356 -2.473 1.00 96.25 82 SER A O 1
ATOM 636 N N . ASP A 1 83 ? 3.195 -1.492 -0.579 1.00 96.50 83 ASP A N 1
ATOM 637 C CA . ASP A 1 83 ? 2.461 -2.693 -0.999 1.00 96.50 83 ASP A CA 1
ATOM 638 C C . ASP A 1 83 ? 0.994 -2.379 -1.357 1.00 96.50 83 ASP A C 1
ATOM 640 O O . ASP A 1 83 ? 0.449 -2.954 -2.299 1.00 96.50 83 ASP A O 1
ATOM 644 N N . PHE A 1 84 ? 0.347 -1.453 -0.635 1.00 95.81 84 PHE A N 1
ATOM 645 C CA . PHE A 1 84 ? -1.030 -1.042 -0.925 1.00 95.81 84 PHE A CA 1
ATOM 646 C C . PHE 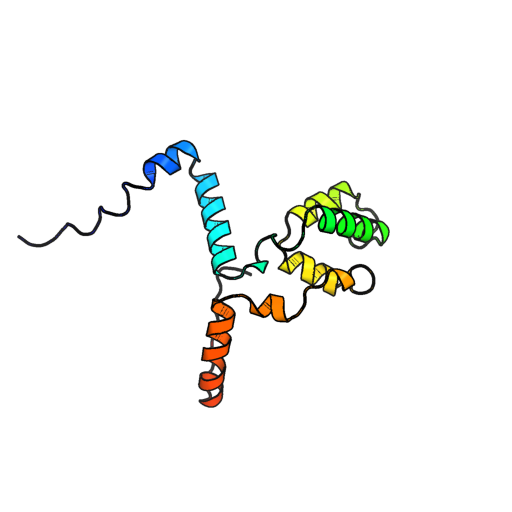A 1 84 ? -1.149 -0.303 -2.265 1.00 95.81 84 PHE A C 1
ATOM 648 O O . PHE A 1 84 ? -2.087 -0.537 -3.022 1.00 95.81 84 PHE A O 1
ATOM 655 N N . GLN A 1 85 ? -0.182 0.556 -2.598 1.00 97.06 85 GLN A N 1
ATOM 656 C CA . GLN A 1 85 ? -0.158 1.251 -3.889 1.00 97.06 85 GLN A CA 1
ATOM 657 C C . GLN A 1 85 ? 0.095 0.281 -5.048 1.00 97.06 85 GLN A C 1
ATOM 659 O O . GLN A 1 85 ? -0.589 0.365 -6.066 1.00 97.06 85 GLN A O 1
ATOM 664 N N . LEU A 1 86 ? 1.021 -0.668 -4.877 1.00 97.88 86 LEU A N 1
ATOM 665 C CA . LEU A 1 86 ? 1.283 -1.719 -5.865 1.00 97.88 86 LEU A CA 1
ATOM 666 C C . LEU A 1 86 ? 0.057 -2.612 -6.076 1.00 97.88 86 LEU A C 1
ATOM 668 O O . LEU A 1 86 ? -0.296 -2.902 -7.218 1.00 97.88 86 LEU A O 1
ATOM 672 N N . HIS A 1 87 ? -0.642 -2.968 -4.996 1.00 97.12 87 HIS A N 1
ATOM 673 C CA . HIS A 1 87 ? -1.915 -3.679 -5.070 1.00 97.12 87 HIS A CA 1
ATOM 674 C C . HIS A 1 87 ? -2.963 -2.885 -5.853 1.00 97.12 87 HIS A C 1
ATOM 676 O O . HIS A 1 87 ? -3.513 -3.412 -6.812 1.00 97.12 87 HIS A O 1
ATOM 682 N N . ASN A 1 88 ? -3.194 -1.614 -5.517 1.00 96.69 88 ASN A N 1
ATOM 683 C CA . ASN A 1 88 ? -4.175 -0.783 -6.225 1.00 96.69 88 ASN A CA 1
ATOM 684 C C . ASN A 1 88 ? -3.834 -0.613 -7.713 1.00 96.69 88 ASN A C 1
ATOM 686 O O . ASN A 1 88 ? -4.728 -0.558 -8.561 1.00 96.69 88 ASN A O 1
ATOM 690 N N . PHE A 1 89 ? -2.546 -0.548 -8.048 1.00 97.62 89 PHE A N 1
ATOM 691 C CA . PHE A 1 89 ? -2.095 -0.522 -9.434 1.00 97.62 89 PHE A CA 1
ATOM 692 C C . PHE A 1 89 ? -2.394 -1.850 -10.146 1.00 97.62 89 PHE A C 1
ATOM 694 O O . PHE A 1 89 ? -2.963 -1.845 -11.238 1.00 97.62 89 PHE A O 1
ATOM 701 N N . ALA A 1 90 ? -2.100 -2.984 -9.506 1.00 97.50 90 ALA A N 1
ATOM 702 C CA . ALA A 1 90 ? -2.444 -4.309 -10.018 1.00 97.50 90 ALA A CA 1
ATOM 703 C C . ALA A 1 90 ? -3.964 -4.501 -10.194 1.00 97.50 90 ALA A C 1
ATOM 705 O O . ALA A 1 90 ? -4.398 -5.058 -11.200 1.00 97.50 90 ALA A O 1
ATOM 706 N N . GLU A 1 91 ? -4.773 -3.981 -9.265 1.00 96.75 91 GLU A N 1
ATOM 707 C CA . GLU A 1 91 ? -6.240 -3.944 -9.349 1.00 96.75 91 GLU A CA 1
ATOM 708 C C . GLU A 1 91 ? -6.733 -3.116 -10.540 1.00 96.75 91 GLU A C 1
ATOM 710 O O . GLU A 1 91 ? -7.603 -3.545 -11.298 1.00 96.75 91 GLU A O 1
ATOM 715 N N . SER A 1 92 ? -6.148 -1.934 -10.742 1.00 96.88 92 SER A N 1
ATOM 716 C CA . SER A 1 92 ? -6.528 -1.035 -11.839 1.00 96.88 92 SER A CA 1
ATOM 717 C C . SER A 1 92 ? -6.239 -1.649 -13.212 1.00 96.88 92 SER A C 1
ATOM 719 O O . SER A 1 92 ? -6.950 -1.379 -14.179 1.00 96.88 92 SER A O 1
ATOM 721 N N . TYR A 1 93 ? -5.227 -2.518 -13.291 1.00 96.88 93 TYR A N 1
ATOM 722 C CA . TYR A 1 93 ? -4.795 -3.193 -14.515 1.00 96.88 93 TYR A CA 1
ATOM 723 C C . TYR A 1 93 ? -4.863 -4.720 -14.393 1.00 96.88 93 TYR A C 1
ATOM 725 O O . TYR A 1 93 ? -3.957 -5.434 -14.833 1.00 96.88 93 TYR A O 1
ATOM 733 N N . ARG A 1 94 ? -5.971 -5.231 -13.837 1.00 95.75 94 ARG A N 1
ATOM 734 C CA . ARG A 1 94 ? -6.215 -6.666 -13.581 1.00 95.75 94 ARG A CA 1
ATOM 735 C C . ARG A 1 94 ? -5.914 -7.589 -14.763 1.00 95.75 94 ARG A C 1
ATOM 737 O O . ARG A 1 94 ? -5.448 -8.700 -14.546 1.00 95.75 94 ARG A O 1
ATOM 744 N N . GLY A 1 95 ? -6.144 -7.144 -16.000 1.00 96.75 95 GLY A N 1
ATOM 745 C CA . GLY A 1 95 ? -5.875 -7.950 -17.198 1.00 96.75 95 GLY A CA 1
ATOM 746 C C . GLY A 1 95 ? -4.391 -8.250 -17.455 1.00 96.75 95 GLY A C 1
ATOM 747 O O . GLY A 1 95 ? -4.088 -9.217 -18.144 1.00 96.75 95 GLY A O 1
ATOM 748 N N . VAL A 1 96 ? -3.476 -7.443 -16.909 1.00 97.12 96 VAL A N 1
ATOM 749 C CA . VAL A 1 96 ? -2.019 -7.583 -17.101 1.00 97.12 96 VAL A CA 1
ATOM 750 C C . VAL A 1 96 ? -1.316 -7.930 -15.790 1.00 97.12 96 VAL A C 1
ATOM 752 O O . VAL A 1 96 ? -0.383 -8.726 -15.778 1.00 97.12 96 VAL A O 1
ATOM 755 N N . LEU A 1 97 ? -1.757 -7.325 -14.686 1.00 97.81 97 LEU A N 1
ATOM 756 C CA . LEU A 1 97 ? -1.090 -7.390 -13.384 1.00 97.81 97 LEU A CA 1
ATOM 757 C C . LEU A 1 97 ? -1.933 -8.086 -12.310 1.00 97.81 97 LEU A C 1
ATOM 759 O O . LEU A 1 97 ? -1.538 -8.115 -11.148 1.00 97.81 97 LEU A O 1
ATOM 763 N N . GLY A 1 98 ? -3.096 -8.640 -12.662 1.00 96.56 98 GLY A N 1
ATOM 764 C CA . GLY A 1 98 ? -4.060 -9.157 -11.690 1.00 96.56 98 GLY A CA 1
ATOM 765 C C . GLY A 1 98 ? -3.533 -10.283 -10.800 1.00 96.56 98 GLY A C 1
ATOM 766 O O . GLY A 1 98 ? -4.031 -10.435 -9.691 1.00 96.56 98 GLY A O 1
ATOM 767 N N . HIS A 1 99 ? -2.516 -11.034 -11.233 1.00 96.25 99 HIS A N 1
ATOM 768 C CA . HIS A 1 99 ? -1.869 -12.072 -10.419 1.00 96.25 99 HIS A CA 1
ATOM 769 C C . HIS A 1 99 ? -0.963 -11.519 -9.315 1.00 96.25 99 HIS A C 1
ATOM 771 O O . HIS A 1 99 ? -0.596 -12.266 -8.414 1.00 96.25 99 HIS A O 1
ATOM 777 N N . TYR A 1 100 ? -0.627 -10.227 -9.349 1.00 97.12 100 TYR A N 1
ATOM 778 C CA . TYR A 1 100 ? 0.049 -9.559 -8.237 1.00 97.12 100 TYR A CA 1
ATOM 779 C C . TYR A 1 100 ? -0.923 -8.956 -7.225 1.00 97.12 100 TYR A C 1
ATOM 781 O O . TYR A 1 100 ? -0.490 -8.528 -6.158 1.00 97.12 100 TYR A O 1
ATOM 789 N N . ALA A 1 101 ? -2.223 -8.897 -7.530 1.00 96.19 101 ALA A N 1
ATOM 790 C CA . ALA A 1 101 ? -3.199 -8.373 -6.592 1.00 96.19 101 ALA A CA 1
ATOM 791 C C . ALA A 1 101 ? -3.217 -9.211 -5.305 1.00 96.19 101 ALA A C 1
ATOM 793 O O . ALA A 1 101 ? -3.324 -10.435 -5.341 1.00 96.19 101 ALA A O 1
ATOM 794 N N . LEU A 1 102 ? -3.119 -8.536 -4.160 1.00 94.75 102 LEU A N 1
ATOM 795 C CA . LEU A 1 102 ? -3.195 -9.178 -2.857 1.00 94.75 102 LEU A CA 1
ATOM 796 C C . LEU A 1 102 ? -4.612 -9.687 -2.569 1.00 94.75 102 LEU A C 1
ATOM 798 O O . LEU A 1 102 ? -5.604 -9.069 -2.953 1.00 94.75 102 LEU A O 1
ATOM 802 N N . GLU A 1 103 ? -4.690 -10.784 -1.821 1.00 91.94 103 GLU A N 1
ATOM 803 C CA . GLU A 1 103 ? -5.943 -11.296 -1.266 1.00 91.94 103 GLU A CA 1
ATOM 804 C C . GLU A 1 103 ? -6.540 -10.320 -0.239 1.00 91.94 103 GLU A C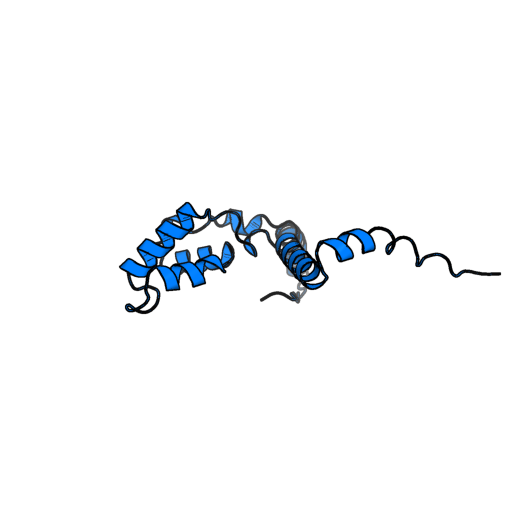 1
ATOM 806 O O . GLU A 1 103 ? -5.814 -9.599 0.459 1.00 91.94 103 GLU A O 1
ATOM 811 N N . ALA A 1 104 ? -7.868 -10.318 -0.101 1.00 86.25 104 ALA A N 1
ATOM 812 C CA . ALA A 1 104 ? -8.583 -9.398 0.787 1.00 86.25 104 ALA A CA 1
ATOM 813 C C . ALA A 1 104 ? -8.165 -9.561 2.259 1.00 86.25 104 ALA A C 1
ATOM 815 O O . ALA A 1 104 ? -8.093 -8.594 3.018 1.00 86.25 104 ALA A O 1
ATOM 816 N N . GLU A 1 105 ? -7.809 -10.777 2.658 1.00 87.31 105 GLU A N 1
ATOM 817 C CA . GLU A 1 105 ? -7.326 -11.132 3.987 1.00 87.31 105 GLU A CA 1
ATOM 818 C C . GLU A 1 105 ? -6.047 -10.368 4.342 1.00 87.31 105 GLU A C 1
ATOM 820 O O . GLU A 1 105 ? -5.862 -9.980 5.499 1.00 87.31 105 GLU A O 1
ATOM 825 N N . CYS A 1 106 ? -5.192 -10.072 3.353 1.00 86.12 106 CYS A N 1
ATOM 826 C CA . CYS A 1 106 ? -3.978 -9.282 3.555 1.00 8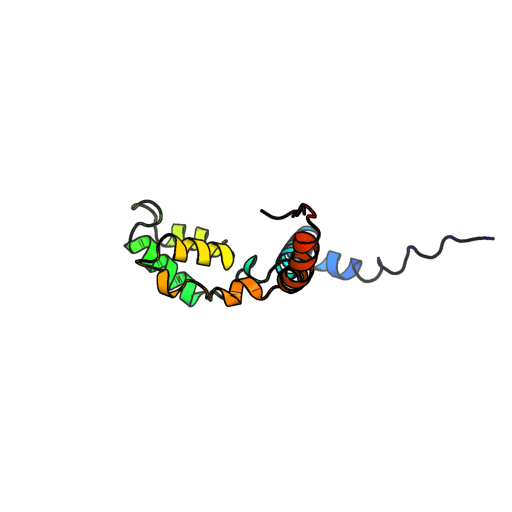6.12 106 CYS A CA 1
ATOM 827 C C . CYS A 1 106 ? -4.300 -7.854 4.020 1.00 86.12 106 CYS A C 1
ATOM 829 O O . CYS A 1 106 ? -3.571 -7.301 4.852 1.00 86.12 106 CYS A O 1
ATOM 831 N N . LEU A 1 107 ? -5.410 -7.279 3.542 1.00 80.88 107 LEU A N 1
ATOM 832 C CA . LEU A 1 107 ? -5.898 -5.958 3.953 1.00 80.88 107 LEU A CA 1
ATOM 833 C C . LEU A 1 107 ? -6.399 -5.958 5.406 1.00 80.88 107 LEU A C 1
ATOM 835 O O . LEU A 1 107 ? -6.408 -4.917 6.048 1.00 80.88 107 LEU A O 1
ATOM 839 N N . MET A 1 108 ? -6.769 -7.116 5.962 1.00 84.31 108 MET A N 1
ATOM 840 C CA . MET A 1 108 ? -7.284 -7.247 7.335 1.00 84.31 108 MET A CA 1
ATOM 841 C C . MET A 1 108 ? -6.200 -7.624 8.360 1.00 84.31 108 MET A C 1
ATOM 843 O O . MET A 1 108 ? -6.491 -7.901 9.527 1.00 84.31 108 MET A O 1
ATOM 847 N N . THR A 1 109 ? -4.926 -7.632 7.957 1.00 84.62 109 THR A N 1
ATOM 848 C CA . THR A 1 109 ? -3.817 -8.070 8.822 1.00 84.62 109 THR A CA 1
ATOM 849 C C . THR A 1 109 ? -3.446 -7.068 9.919 1.00 84.62 109 THR A C 1
ATOM 851 O O . THR A 1 109 ? -2.864 -7.476 10.928 1.00 84.62 109 THR A O 1
ATOM 854 N N . SER A 1 110 ? -3.815 -5.787 9.791 1.00 90.75 110 SER A N 1
ATOM 855 C CA . SER A 1 110 ? -3.499 -4.759 10.795 1.00 90.75 110 SER A CA 1
ATOM 856 C C . SER A 1 110 ? -4.233 -4.968 12.120 1.00 90.75 110 SER A C 1
ATOM 858 O O . SER A 1 110 ? -5.451 -5.141 12.163 1.00 90.75 110 SER A O 1
ATOM 860 N N . GLY A 1 111 ? -3.497 -4.847 13.230 1.00 91.25 111 GLY A N 1
ATOM 861 C CA . GLY A 1 111 ? -4.070 -4.877 14.577 1.00 91.25 111 GLY A CA 1
ATOM 862 C C . GLY A 1 111 ? -5.118 -3.783 14.807 1.00 91.25 111 GLY A C 1
ATOM 863 O O . GLY A 1 111 ? -6.145 -4.044 15.430 1.00 91.25 111 GLY A O 1
ATOM 864 N N . LYS A 1 112 ? -4.923 -2.587 14.232 1.00 92.00 112 LYS A N 1
ATOM 865 C CA . LYS A 1 112 ? -5.904 -1.495 14.330 1.00 92.00 112 LYS A CA 1
ATOM 866 C C . LYS A 1 112 ? -7.186 -1.808 13.569 1.00 92.00 112 LYS A C 1
ATOM 868 O O . LYS A 1 112 ? -8.261 -1.515 14.077 1.00 92.00 112 LYS A O 1
ATOM 873 N N . LEU A 1 113 ? -7.092 -2.424 12.388 1.00 91.69 113 LEU A N 1
ATOM 874 C CA . LEU A 1 113 ? -8.279 -2.838 11.632 1.00 91.69 113 LEU A CA 1
ATOM 875 C C . LEU A 1 113 ? -9.020 -3.983 12.318 1.00 91.69 113 LEU A C 1
ATOM 877 O O . LEU A 1 113 ? -10.248 -3.956 12.368 1.00 91.69 113 LEU A O 1
ATOM 881 N N . LYS A 1 114 ? -8.302 -4.949 12.901 1.00 92.31 114 LYS A N 1
ATOM 882 C CA . LYS A 1 114 ? -8.913 -6.014 13.713 1.00 92.31 114 LYS A CA 1
ATOM 883 C C . LYS A 1 114 ? -9.702 -5.434 14.883 1.00 92.31 114 LYS A C 1
ATOM 885 O O . LYS A 1 114 ? -10.862 -5.786 15.078 1.00 92.31 114 LYS A O 1
ATOM 890 N N . GLU A 1 115 ? -9.109 -4.488 15.604 1.00 94.19 115 GLU A N 1
ATOM 891 C CA . GLU A 1 115 ? -9.782 -3.833 16.723 1.00 94.19 115 GLU A CA 1
ATOM 892 C C . GLU A 1 115 ? -10.959 -2.964 16.260 1.00 94.19 115 GLU A C 1
ATOM 894 O O . GLU A 1 115 ? -12.043 -3.014 16.837 1.00 94.19 115 GLU A O 1
ATOM 899 N N . LEU A 1 116 ? -10.807 -2.242 15.149 1.00 94.06 116 LEU A N 1
ATOM 900 C CA . LEU A 1 116 ? -11.895 -1.477 14.549 1.00 94.06 116 LEU A CA 1
ATOM 901 C C . LEU A 1 116 ? -13.064 -2.385 14.125 1.00 94.06 116 LEU A C 1
ATOM 903 O O . LEU A 1 116 ? -14.224 -2.057 14.369 1.00 94.06 116 LEU A O 1
ATOM 907 N N . THR A 1 117 ? -12.768 -3.563 13.572 1.00 92.19 117 THR A N 1
ATOM 908 C CA . THR A 1 117 ? -13.768 -4.576 13.188 1.00 92.19 117 THR A CA 1
ATOM 909 C C . THR A 1 117 ? -14.543 -5.092 14.401 1.00 92.19 117 THR A C 1
ATOM 911 O O . THR A 1 117 ? -15.725 -5.405 14.287 1.00 92.19 117 THR A O 1
ATOM 914 N N . ARG A 1 118 ? -13.914 -5.124 15.581 1.00 95.06 118 ARG A N 1
ATOM 915 C CA . ARG A 1 118 ? -14.563 -5.464 16.853 1.00 95.06 118 ARG A CA 1
ATOM 916 C C . ARG A 1 118 ? -15.429 -4.319 17.392 1.00 95.06 118 ARG A C 1
ATOM 918 O O . ARG A 1 118 ? -16.515 -4.565 17.914 1.00 95.06 118 ARG A O 1
ATOM 925 N N . LEU A 1 119 ? -14.954 -3.077 17.282 1.00 95.88 119 LEU A N 1
ATOM 926 C CA . LEU A 1 119 ? -15.594 -1.897 17.877 1.00 95.88 119 LEU A CA 1
ATOM 927 C C . LEU A 1 119 ? -16.788 -1.367 17.071 1.00 95.88 119 LEU A C 1
ATOM 929 O O . LEU A 1 119 ? -17.788 -0.955 17.658 1.00 95.88 119 LEU A O 1
ATOM 933 N N . LEU A 1 120 ? -16.713 -1.374 15.737 1.00 96.06 120 LEU A N 1
ATOM 934 C CA . LEU A 1 120 ? -17.728 -0.741 14.887 1.00 96.06 120 LEU A CA 1
ATOM 935 C C . LEU A 1 120 ? -19.116 -1.412 14.922 1.00 96.06 120 LEU A C 1
ATOM 937 O O . LEU A 1 120 ? -20.106 -0.678 15.007 1.00 96.06 120 LEU A O 1
ATOM 941 N N . PRO A 1 121 ? -19.257 -2.754 14.873 1.00 96.94 121 PRO A N 1
ATOM 942 C CA . PRO A 1 121 ? -20.572 -3.397 14.841 1.00 96.94 121 PRO A CA 1
ATOM 943 C C . PRO A 1 121 ? -21.501 -3.023 16.009 1.00 96.94 121 PRO A C 1
ATOM 945 O O . PRO A 1 121 ? -22.636 -2.619 15.739 1.00 96.94 121 PRO A O 1
ATOM 948 N N . PRO A 1 122 ? -21.074 -3.068 17.291 1.00 97.25 122 PRO A N 1
ATOM 949 C CA . PRO A 1 122 ? -21.953 -2.687 18.396 1.00 97.25 122 PRO A CA 1
ATOM 950 C C . PRO A 1 122 ? -22.293 -1.190 18.397 1.00 97.25 122 PRO A C 1
ATOM 952 O O . PRO A 1 122 ? -23.395 -0.823 18.796 1.00 97.25 122 PRO A O 1
ATOM 955 N N . MET A 1 123 ? -21.393 -0.316 17.933 1.00 97.00 123 MET A N 1
ATOM 956 C CA . MET A 1 123 ? -21.682 1.120 17.796 1.00 97.00 123 MET A CA 1
ATOM 957 C C . MET A 1 123 ? -22.753 1.364 16.728 1.00 97.00 123 MET A C 1
ATOM 959 O O . MET A 1 123 ? -23.702 2.116 16.958 1.00 97.00 123 MET A O 1
ATOM 963 N N . LYS A 1 124 ? -22.652 0.663 15.592 1.00 96.62 124 LYS A N 1
ATOM 964 C CA . LYS A 1 124 ? -23.656 0.711 14.524 1.00 96.62 124 LYS A CA 1
ATOM 965 C C . LYS A 1 124 ? -25.016 0.210 15.010 1.00 96.62 124 LYS A C 1
ATOM 967 O O . LYS A 1 124 ? -26.021 0.865 14.756 1.00 96.62 124 LYS A O 1
ATOM 972 N N . ALA A 1 125 ? -25.051 -0.909 15.737 1.00 97.44 125 ALA A N 1
ATOM 973 C CA . ALA A 1 125 ? -26.289 -1.477 16.278 1.00 97.44 125 ALA A CA 1
ATOM 974 C C . ALA A 1 125 ? -27.008 -0.524 17.251 1.00 97.44 125 ALA A C 1
ATOM 976 O O . ALA A 1 125 ? -28.232 -0.504 17.305 1.00 97.44 125 ALA A O 1
ATOM 977 N N . LYS A 1 126 ? -26.253 0.313 17.973 1.00 97.44 126 LYS A N 1
ATOM 978 C CA . LYS A 1 126 ? -26.785 1.360 18.862 1.00 97.44 126 LYS A CA 1
ATOM 979 C C . LYS A 1 126 ? -27.233 2.633 18.128 1.00 97.44 126 LYS A C 1
ATOM 981 O O . LYS A 1 126 ? -27.648 3.586 18.779 1.00 97.44 126 LYS A O 1
ATOM 986 N N . GLY A 1 127 ? -27.108 2.691 16.801 1.00 97.38 127 GLY A N 1
ATOM 987 C CA . GLY A 1 127 ? -27.412 3.886 16.008 1.00 97.38 127 GLY A CA 1
ATOM 988 C C 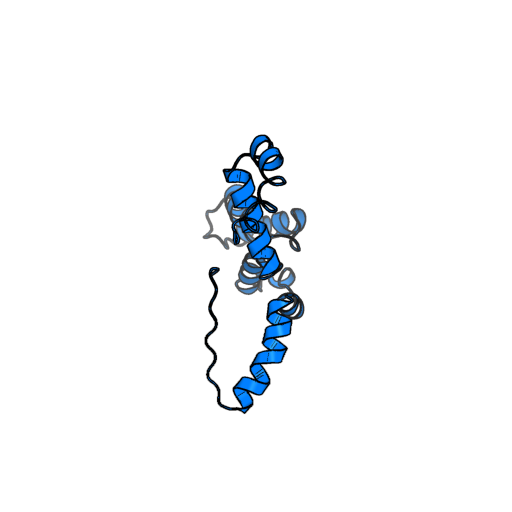. GLY A 1 127 ? -26.359 4.997 16.111 1.00 97.38 127 GLY A C 1
ATOM 989 O O . GLY A 1 127 ? -26.627 6.131 15.716 1.00 97.38 127 GLY A O 1
ATOM 990 N N . SER A 1 128 ? -25.162 4.707 16.636 1.00 97.06 128 SER A N 1
ATOM 991 C CA . SER A 1 128 ? -24.078 5.690 16.731 1.00 97.06 128 SER A CA 1
ATOM 992 C C . SER A 1 128 ? -23.480 6.003 15.355 1.00 97.06 128 SER A C 1
ATOM 994 O O . SER A 1 128 ? -23.309 5.117 14.516 1.00 97.06 128 SER A O 1
ATOM 996 N N . ARG A 1 129 ? -23.098 7.267 15.139 1.00 96.19 129 ARG A N 1
ATOM 997 C CA . ARG A 1 129 ? -22.313 7.701 13.974 1.00 96.19 129 ARG A CA 1
ATOM 998 C C . ARG A 1 129 ? -20.847 7.813 14.376 1.00 96.19 129 ARG A C 1
ATOM 1000 O O . ARG A 1 129 ? -20.537 8.470 15.365 1.00 96.19 129 ARG A O 1
ATOM 1007 N N . VAL A 1 130 ? -19.963 7.166 13.623 1.00 94.94 130 VAL A N 1
ATOM 1008 C CA . VAL A 1 130 ? -18.526 7.116 13.923 1.00 94.94 130 VAL A CA 1
ATOM 1009 C C . VAL A 1 130 ? -17.770 8.030 12.967 1.00 94.94 130 VAL A C 1
ATOM 1011 O O . VAL A 1 130 ? -17.988 7.974 11.760 1.00 94.94 130 VAL A O 1
ATOM 1014 N N . LEU A 1 131 ? -16.870 8.848 13.512 1.00 95.81 131 LEU A N 1
ATOM 1015 C CA . LEU A 1 131 ? -15.892 9.619 12.749 1.00 95.81 131 LEU A CA 1
ATOM 1016 C C . LEU A 1 131 ? -14.523 8.956 12.904 1.00 95.81 131 LEU A C 1
ATOM 1018 O O . LEU A 1 131 ? -14.092 8.681 14.024 1.00 95.81 131 LEU A O 1
ATOM 1022 N N . LEU A 1 132 ? -13.853 8.689 11.784 1.00 93.44 132 LEU A N 1
ATOM 1023 C CA . LEU A 1 132 ? -12.509 8.118 11.754 1.00 93.44 132 LEU A CA 1
ATOM 1024 C C . LEU A 1 132 ? -11.529 9.177 11.263 1.00 93.44 132 LEU A C 1
ATOM 1026 O O . LEU A 1 132 ? -11.718 9.753 10.195 1.00 93.44 132 LEU A O 1
ATOM 1030 N N . PHE A 1 133 ? -10.478 9.410 12.043 1.00 94.06 133 PHE A N 1
ATOM 1031 C CA . PHE A 1 133 ? -9.421 10.359 11.718 1.00 94.06 133 PHE A CA 1
ATOM 1032 C C . PHE A 1 133 ? -8.109 9.611 11.487 1.00 94.06 133 PHE A C 1
ATOM 1034 O O . PHE A 1 133 ? -7.755 8.704 12.241 1.00 94.06 133 PHE A O 1
ATOM 1041 N N . SER A 1 134 ? -7.372 10.017 10.456 1.00 90.56 134 SER A N 1
ATOM 1042 C CA . SER A 1 134 ? -6.035 9.518 10.145 1.00 90.56 134 SER A CA 1
ATOM 1043 C C . SER A 1 134 ? -5.144 10.693 9.755 1.00 90.56 134 SER A C 1
ATOM 1045 O O . SER A 1 134 ? -5.592 11.612 9.078 1.00 90.56 134 SER A O 1
ATOM 1047 N N . GLN A 1 135 ? -3.880 10.655 10.176 1.00 87.31 135 GLN A N 1
ATOM 1048 C CA . GLN A 1 135 ? -2.845 11.591 9.709 1.00 87.31 135 GLN A CA 1
ATOM 1049 C C . GLN A 1 135 ? -2.239 11.160 8.362 1.00 87.31 135 GLN A C 1
ATOM 1051 O O . GLN A 1 135 ? -1.430 11.885 7.796 1.00 87.31 135 GLN A O 1
ATOM 1056 N N . TRP A 1 136 ? -2.601 9.972 7.874 1.00 82.69 136 TRP A N 1
ATOM 1057 C CA . TRP A 1 136 ? -2.092 9.377 6.641 1.00 82.69 136 TRP A CA 1
ATOM 1058 C C . TRP A 1 136 ? -3.248 9.189 5.657 1.00 82.69 136 TRP A C 1
ATOM 1060 O O . TRP A 1 136 ? -4.272 8.613 6.043 1.00 82.69 136 TRP A O 1
ATOM 1070 N N . THR A 1 137 ? -3.063 9.680 4.430 1.00 71.56 137 THR A N 1
ATOM 1071 C CA . THR A 1 137 ? -3.976 9.547 3.283 1.00 71.56 137 THR A CA 1
ATOM 1072 C C . THR A 1 137 ? -3.425 8.568 2.266 1.00 71.56 137 THR A C 1
ATOM 1074 O O . THR A 1 137 ? -2.193 8.635 2.039 1.00 71.56 137 THR A O 1
#

pLDDT: mean 87.21, std 16.41, range [37.62, 98.12]